Protein AF-A0A1A8JR76-F1 (afdb_monomer)

Organism: Nothobranchius kuhntae (NCBI:txid321403)

Nearest PDB structures (foldseek):
  5afw-assembly1_A  TM=9.860E-01  e=4.893E-10  Homo sapiens
  4o42-assembly1_A  TM=9.749E-01  e=1.927E-09  Homo sapiens
  2b2w-assembly1_A  TM=9.551E-01  e=1.303E-09  Homo sapiens
  8umg-assembly1_B  TM=9.591E-01  e=2.196E-09  Homo sapiens
  2b2u-assembly1_A  TM=9.539E-01  e=2.502E-09  Homo sapiens

Structure (mmCIF, N/CA/C/O backbone):
data_AF-A0A1A8JR76-F1
#
_entry.id   AF-A0A1A8JR76-F1
#
loop_
_atom_site.group_PDB
_atom_site.id
_atom_site.type_symbol
_atom_site.label_atom_id
_atom_site.label_alt_id
_atom_site.label_comp_id
_atom_site.label_asym_id
_atom_site.label_entity_id
_atom_site.label_seq_id
_atom_site.pdbx_PDB_ins_code
_atom_site.Cartn_x
_atom_site.Cartn_y
_atom_site.Cartn_z
_atom_site.occupancy
_atom_site.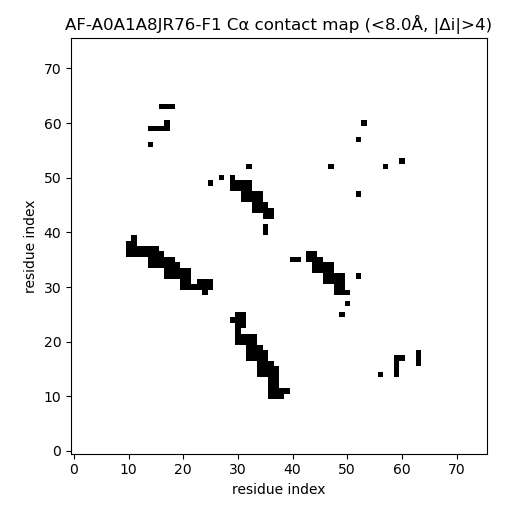B_iso_or_equiv
_atom_site.auth_seq_id
_atom_site.auth_comp_id
_atom_site.auth_asym_id
_atom_site.auth_atom_id
_atom_site.pdbx_PDB_model_num
ATOM 1 N N . GLN A 1 1 ? -13.875 4.453 26.817 1.00 62.19 1 GLN A N 1
ATOM 2 C CA . GLN A 1 1 ? -14.602 4.817 25.577 1.00 62.19 1 GLN A CA 1
ATOM 3 C C . GLN A 1 1 ? -13.654 5.409 24.542 1.00 62.19 1 GLN A C 1
ATOM 5 O O . GLN A 1 1 ? -13.773 5.029 23.390 1.00 62.19 1 GLN A O 1
ATOM 10 N N . GLU A 1 2 ? -12.705 6.261 24.945 1.00 69.12 2 GLU A N 1
ATOM 11 C CA . GLU A 1 2 ? -11.679 6.840 24.057 1.00 69.12 2 GLU A CA 1
ATOM 12 C C . GLU A 1 2 ? -10.755 5.792 23.412 1.00 69.12 2 GLU A C 1
ATOM 14 O O . GLU A 1 2 ? -10.557 5.843 22.205 1.00 69.12 2 GLU A O 1
ATOM 19 N N . GLU A 1 3 ? -10.308 4.773 24.157 1.00 74.19 3 GLU A N 1
ATOM 20 C CA . GLU A 1 3 ? -9.437 3.706 23.615 1.00 74.19 3 GLU A CA 1
ATOM 21 C C . GLU A 1 3 ? -10.031 2.997 22.382 1.00 74.19 3 GLU A C 1
ATOM 23 O O . GLU A 1 3 ? -9.329 2.726 21.416 1.00 74.19 3 GLU A O 1
ATOM 28 N N . LEU A 1 4 ? -11.351 2.774 22.362 1.00 76.88 4 LEU A N 1
ATOM 29 C CA . LEU A 1 4 ? -12.032 2.124 21.233 1.00 76.88 4 LEU A CA 1
ATOM 30 C C . LEU A 1 4 ? -12.071 3.004 19.976 1.00 76.88 4 LEU A C 1
ATOM 32 O O . LEU A 1 4 ? -12.153 2.490 18.862 1.00 76.88 4 LEU A O 1
ATOM 36 N N . ILE A 1 5 ? -12.059 4.325 20.153 1.00 76.81 5 ILE A N 1
ATOM 37 C CA . ILE A 1 5 ? -12.079 5.293 19.054 1.00 76.81 5 ILE A CA 1
ATOM 38 C C . ILE A 1 5 ? -10.675 5.408 18.449 1.00 76.81 5 ILE A C 1
ATOM 40 O O . ILE A 1 5 ? -10.541 5.416 17.226 1.00 76.81 5 ILE A O 1
ATOM 44 N N . ASP A 1 6 ? -9.635 5.412 19.281 1.00 75.25 6 ASP A N 1
ATOM 45 C CA . ASP A 1 6 ? -8.241 5.444 18.824 1.00 75.25 6 ASP A CA 1
ATOM 46 C C . ASP A 1 6 ? -7.827 4.155 18.103 1.00 75.25 6 ASP A C 1
ATOM 48 O O . ASP A 1 6 ? -7.163 4.213 17.060 1.00 75.25 6 ASP A O 1
ATOM 52 N N . ASP A 1 7 ? -8.283 2.997 18.586 1.00 75.69 7 ASP A N 1
ATOM 53 C CA . ASP A 1 7 ? -8.091 1.717 17.896 1.00 75.69 7 ASP A CA 1
ATOM 54 C C . ASP A 1 7 ? -8.744 1.726 16.509 1.00 75.69 7 ASP A C 1
ATOM 56 O O . ASP A 1 7 ? -8.165 1.243 15.531 1.00 75.69 7 ASP A O 1
ATOM 60 N N . LEU A 1 8 ? -9.939 2.311 16.399 1.00 76.06 8 LEU A N 1
ATOM 61 C CA . LEU A 1 8 ? -10.663 2.418 15.136 1.00 76.06 8 LEU A CA 1
ATOM 62 C C . LEU A 1 8 ? -9.960 3.372 14.158 1.00 76.06 8 LEU A C 1
ATOM 64 O O . LEU A 1 8 ? -9.789 3.037 12.986 1.00 76.06 8 LEU A O 1
ATOM 68 N N . HIS A 1 9 ? -9.494 4.529 14.633 1.00 76.81 9 HIS A N 1
ATOM 69 C CA . HIS A 1 9 ? -8.731 5.473 13.813 1.00 76.81 9 HIS A CA 1
ATOM 70 C C . HIS A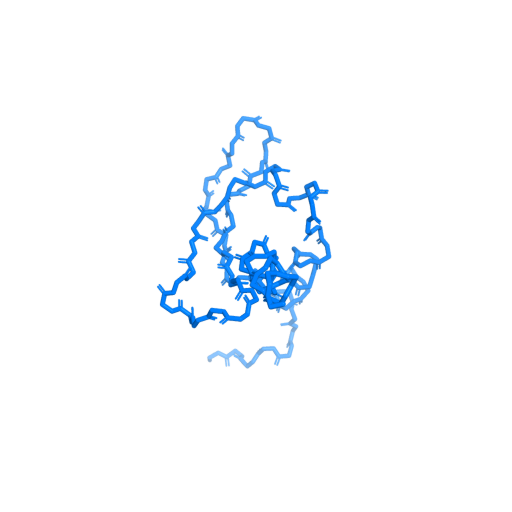 1 9 ? -7.412 4.884 13.314 1.00 76.81 9 HIS A C 1
ATOM 72 O O . HIS A 1 9 ? -7.035 5.099 12.161 1.00 76.81 9 HIS A O 1
ATOM 78 N N . SER A 1 10 ? -6.731 4.108 14.156 1.00 79.94 10 SER A N 1
ATOM 79 C CA . SER A 1 10 ? -5.483 3.440 13.788 1.00 79.94 10 SER A CA 1
ATOM 80 C C . SER A 1 10 ? -5.697 2.417 12.672 1.00 79.94 10 SER A C 1
ATOM 82 O O . SER A 1 10 ? -4.871 2.309 11.767 1.00 79.94 10 SER A O 1
ATOM 84 N N . GLN A 1 11 ? -6.831 1.708 12.677 1.00 77.56 11 GLN A N 1
ATOM 85 C CA . GLN A 1 11 ? -7.170 0.754 11.617 1.00 77.56 11 GLN A CA 1
ATOM 86 C C . GLN A 1 11 ? -7.361 1.427 10.256 1.00 77.56 11 GLN A C 1
ATOM 88 O O . GLN A 1 11 ? -6.911 0.882 9.250 1.00 77.56 11 GLN A O 1
ATOM 93 N N . TYR A 1 12 ? -7.929 2.634 10.209 1.00 83.25 12 TYR A N 1
ATOM 94 C CA . TYR A 1 12 ? -8.115 3.375 8.954 1.00 83.25 12 TYR A CA 1
ATOM 95 C C . TYR A 1 12 ? -6.802 3.817 8.289 1.00 83.25 12 TYR A C 1
ATOM 97 O O . TYR A 1 12 ? -6.818 4.267 7.147 1.00 83.25 12 TYR A O 1
ATOM 105 N N . GLN A 1 13 ? -5.664 3.661 8.971 1.00 87.94 13 GLN A N 1
ATOM 106 C CA . GLN A 1 13 ? -4.328 3.947 8.440 1.00 87.94 13 GLN A CA 1
ATOM 107 C C . GLN A 1 13 ? -3.552 2.681 8.043 1.00 87.94 13 GLN A C 1
ATOM 109 O O . GLN A 1 13 ? -2.404 2.769 7.596 1.00 87.94 13 GLN A O 1
ATOM 114 N N . LEU A 1 14 ? -4.145 1.495 8.211 1.00 95.44 14 LEU A N 1
ATOM 115 C CA . LEU A 1 14 ? -3.536 0.229 7.820 1.00 95.44 14 LEU A CA 1
ATOM 116 C C . LEU A 1 14 ? -3.948 -0.146 6.399 1.00 95.44 14 LEU A C 1
ATOM 118 O O . LEU A 1 14 ? -5.131 -0.180 6.052 1.00 95.44 14 LEU A O 1
ATOM 122 N N . VAL A 1 15 ? -2.960 -0.478 5.571 1.00 97.38 15 VAL A N 1
ATOM 123 C CA . VAL A 1 15 ? -3.214 -1.005 4.230 1.00 97.38 15 VAL A CA 1
ATOM 124 C C . VAL A 1 15 ? -3.634 -2.465 4.344 1.00 97.38 15 VAL A C 1
ATOM 126 O O . VAL A 1 15 ? -2.848 -3.320 4.743 1.00 97.38 15 VAL A O 1
ATOM 129 N N . GLU A 1 16 ? -4.863 -2.770 3.937 1.00 97.19 16 GLU A N 1
ATOM 130 C CA . GLU A 1 16 ? -5.350 -4.148 3.848 1.00 97.19 16 GLU A CA 1
ATOM 131 C C . GLU A 1 16 ? -4.911 -4.804 2.533 1.00 97.19 16 GLU A C 1
ATOM 133 O O . GLU A 1 16 ? -4.563 -5.987 2.497 1.00 97.19 16 GLU A O 1
ATOM 138 N N . ARG A 1 17 ? -4.938 -4.054 1.421 1.00 97.81 17 ARG A N 1
ATOM 139 C CA . ARG A 1 17 ? -4.606 -4.591 0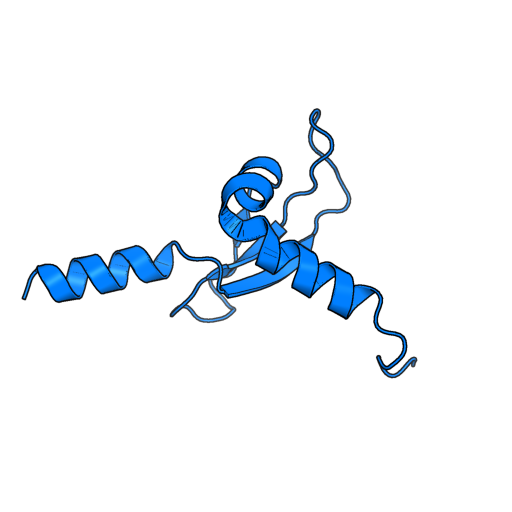.095 1.00 97.81 17 ARG A CA 1
ATOM 140 C C . ARG A 1 17 ? -4.112 -3.515 -0.867 1.00 97.81 17 ARG A C 1
ATOM 142 O O . ARG A 1 17 ? -4.719 -2.460 -0.980 1.00 97.81 17 ARG A O 1
ATOM 149 N N . ILE A 1 18 ? -3.092 -3.847 -1.658 1.00 98.44 18 ILE A N 1
ATOM 150 C CA . ILE A 1 18 ? -2.743 -3.096 -2.871 1.00 98.44 18 ILE A CA 1
ATOM 151 C C . ILE A 1 18 ? -3.576 -3.609 -4.050 1.00 98.44 18 ILE A C 1
ATOM 153 O O . ILE A 1 18 ? -3.604 -4.817 -4.319 1.00 98.44 18 ILE A O 1
ATOM 157 N N . ILE A 1 19 ? -4.274 -2.705 -4.738 1.00 97.75 19 ILE A N 1
ATOM 158 C CA . ILE A 1 19 ? -5.195 -3.041 -5.841 1.00 97.75 19 ILE A CA 1
ATOM 159 C C . ILE A 1 19 ? -4.794 -2.430 -7.186 1.00 97.75 19 ILE A C 1
ATOM 161 O O . ILE A 1 19 ? -5.372 -2.778 -8.212 1.00 97.75 19 ILE A O 1
ATOM 165 N N . GLY A 1 20 ? -3.772 -1.579 -7.200 1.00 97.81 20 GLY A N 1
ATOM 166 C CA . GLY A 1 20 ? -3.215 -0.986 -8.407 1.00 97.81 20 GLY A CA 1
ATOM 167 C C . GLY A 1 20 ? -1.850 -0.368 -8.136 1.00 97.81 20 GLY A C 1
ATOM 168 O O . GLY A 1 20 ? -1.487 -0.136 -6.982 1.00 97.81 20 GLY A O 1
ATOM 169 N N . HIS A 1 21 ? -1.105 -0.105 -9.203 1.00 98.12 21 HIS A N 1
ATOM 170 C CA . HIS A 1 21 ? 0.134 0.664 -9.163 1.00 98.12 21 HIS A CA 1
ATOM 171 C C . HIS A 1 21 ? 0.163 1.650 -10.333 1.00 98.12 21 HIS A C 1
ATOM 173 O O . HIS A 1 21 ? -0.465 1.403 -11.367 1.00 98.12 21 HIS A O 1
ATOM 179 N N . SER A 1 22 ? 0.850 2.776 -10.163 1.00 97.44 22 SER A N 1
ATOM 180 C CA . SER A 1 22 ? 1.010 3.756 -11.229 1.00 97.44 22 SER A CA 1
ATOM 181 C C . SER A 1 22 ? 2.077 3.292 -12.226 1.00 97.44 22 SER A C 1
ATOM 183 O O . SER A 1 22 ? 3.002 2.548 -11.897 1.00 97.44 22 SER A O 1
ATOM 185 N N . ASN A 1 23 ? 1.946 3.726 -13.481 1.00 95.69 23 ASN A N 1
ATOM 186 C CA . ASN A 1 23 ? 2.924 3.398 -14.526 1.00 95.69 23 ASN A CA 1
ATOM 187 C C . ASN A 1 23 ? 4.226 4.204 -14.383 1.00 95.69 23 ASN A C 1
ATOM 189 O O . ASN A 1 23 ? 5.263 3.815 -14.920 1.00 95.69 23 ASN A O 1
ATOM 193 N N . GLN A 1 24 ? 4.164 5.351 -13.704 1.00 94.88 24 GLN A N 1
ATOM 194 C CA . GLN A 1 24 ? 5.311 6.217 -13.456 1.00 94.88 24 GLN A CA 1
ATOM 195 C C . GLN A 1 24 ? 5.970 5.841 -12.133 1.00 94.88 24 GLN A C 1
ATOM 197 O O . GLN A 1 24 ? 5.307 5.410 -11.197 1.00 94.88 24 GLN A O 1
ATOM 202 N N . LYS A 1 25 ? 7.288 6.012 -12.058 1.00 95.94 25 LYS A N 1
ATOM 203 C CA . LYS A 1 25 ? 8.061 5.773 -10.840 1.00 95.94 25 LYS A CA 1
ATOM 204 C C . LYS A 1 25 ? 8.658 7.083 -10.356 1.00 95.94 25 LYS A C 1
ATOM 206 O O . LYS A 1 25 ? 9.078 7.906 -11.171 1.00 95.94 25 LYS A O 1
ATOM 211 N N . SER A 1 26 ? 8.730 7.249 -9.042 1.00 93.19 26 SER A N 1
ATOM 212 C CA . SER A 1 26 ? 9.472 8.337 -8.414 1.00 93.19 26 SER A CA 1
ATOM 213 C C . SER A 1 26 ? 10.967 8.249 -8.746 1.00 93.19 26 SER A C 1
ATOM 215 O O . SER A 1 26 ? 11.456 7.231 -9.244 1.00 93.19 26 SER A O 1
ATOM 217 N N . ALA A 1 27 ? 11.731 9.294 -8.416 1.00 92.62 27 ALA A N 1
ATOM 218 C CA . ALA A 1 27 ? 13.187 9.296 -8.592 1.00 92.62 27 ALA A CA 1
ATOM 219 C C . ALA A 1 27 ? 13.890 8.144 -7.843 1.00 92.62 27 ALA A C 1
ATOM 221 O O . ALA A 1 27 ? 14.949 7.687 -8.263 1.00 92.62 27 ALA A O 1
ATOM 222 N N . ALA A 1 28 ? 13.281 7.643 -6.763 1.00 92.00 28 ALA A N 1
ATOM 223 C CA . ALA A 1 28 ? 13.764 6.495 -6.000 1.00 92.00 28 ALA A CA 1
ATOM 224 C C . ALA A 1 28 ? 13.350 5.133 -6.601 1.00 92.00 28 ALA A C 1
ATOM 226 O O . ALA A 1 28 ? 13.683 4.091 -6.043 1.00 92.00 28 ALA A O 1
ATOM 227 N N . GLY A 1 29 ? 12.630 5.121 -7.729 1.00 96.19 29 GLY A N 1
ATOM 228 C CA . GLY A 1 29 ? 12.260 3.909 -8.463 1.00 96.19 29 GLY A CA 1
ATOM 229 C C . GLY A 1 29 ? 10.972 3.226 -7.997 1.00 96.19 29 GLY A C 1
ATOM 230 O O . GLY A 1 29 ? 10.674 2.128 -8.473 1.00 96.19 29 GLY A O 1
ATOM 231 N N . TYR A 1 30 ? 10.194 3.856 -7.114 1.00 96.81 30 TYR A N 1
ATOM 232 C CA . TYR A 1 30 ? 8.935 3.299 -6.612 1.00 96.81 30 TYR A CA 1
ATOM 233 C C . TYR A 1 30 ? 7.736 3.824 -7.414 1.00 96.81 30 TYR A C 1
ATOM 235 O O . TYR A 1 30 ? 7.662 5.036 -7.621 1.00 96.81 30 TYR A O 1
ATOM 243 N N . PRO A 1 31 ? 6.808 2.961 -7.866 1.00 97.81 31 PRO A N 1
A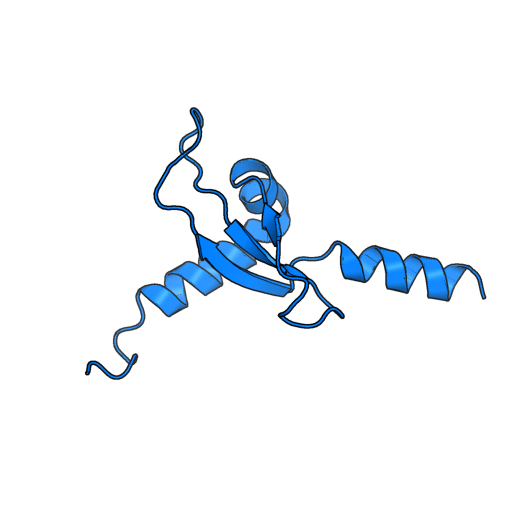TOM 244 C CA . PRO A 1 31 ? 5.501 3.411 -8.332 1.00 97.81 31 PRO A CA 1
ATOM 245 C C . PRO A 1 31 ? 4.615 3.775 -7.139 1.00 97.81 31 PRO A C 1
ATOM 247 O O . PRO A 1 31 ? 4.783 3.207 -6.061 1.00 97.81 31 PRO A O 1
ATOM 250 N N . ASP A 1 32 ? 3.637 4.648 -7.345 1.00 98.25 32 ASP A N 1
ATOM 251 C CA . ASP A 1 32 ? 2.586 4.869 -6.348 1.00 98.25 32 ASP A CA 1
ATOM 252 C C . ASP A 1 32 ? 1.641 3.672 -6.329 1.00 98.25 32 ASP A C 1
ATOM 254 O O . ASP A 1 32 ? 1.406 3.033 -7.362 1.00 98.25 32 ASP A O 1
ATOM 258 N N . TYR A 1 33 ? 1.076 3.373 -5.164 1.00 98.44 33 TYR A N 1
ATOM 259 C CA . TYR A 1 33 ? 0.171 2.242 -4.996 1.00 98.44 33 TYR A CA 1
ATOM 260 C C . TYR A 1 33 ? -1.230 2.700 -4.608 1.00 98.44 33 TYR A C 1
ATOM 262 O O . TYR A 1 33 ? -1.404 3.510 -3.702 1.00 98.44 33 TYR A O 1
ATOM 270 N N . LEU A 1 34 ? -2.240 2.126 -5.263 1.00 98.38 34 LEU A N 1
ATOM 271 C CA . LEU A 1 34 ? -3.637 2.316 -4.886 1.00 98.38 34 LEU A CA 1
ATOM 272 C C . LEU A 1 34 ? -3.962 1.380 -3.716 1.00 98.38 34 LEU A C 1
ATOM 274 O O . LEU A 1 34 ? -4.016 0.152 -3.884 1.00 98.38 34 LEU A O 1
ATOM 278 N N . CYS A 1 35 ? -4.142 1.967 -2.535 1.00 98.31 35 CYS A N 1
ATOM 279 C CA . CYS A 1 35 ? -4.318 1.265 -1.271 1.00 98.31 35 CYS A CA 1
ATOM 280 C C . CYS A 1 35 ? -5.800 1.114 -0.915 1.00 98.31 35 CYS A C 1
ATOM 282 O O . CYS A 1 35 ? -6.536 2.093 -0.836 1.00 98.31 35 CYS A O 1
ATOM 284 N N . LYS A 1 36 ? -6.223 -0.122 -0.636 1.00 98.19 36 LYS A N 1
ATOM 285 C CA . LYS A 1 36 ? -7.458 -0.428 0.091 1.00 98.19 36 LYS A CA 1
ATOM 286 C C . LYS A 1 36 ? -7.130 -0.387 1.587 1.00 98.19 36 LYS A C 1
ATOM 288 O O . LYS A 1 36 ? -6.414 -1.262 2.080 1.00 98.19 36 LYS A O 1
ATOM 293 N N . TRP A 1 37 ? -7.700 0.581 2.297 1.00 97.00 37 TRP A N 1
ATOM 294 C CA . TRP A 1 37 ? -7.598 0.737 3.751 1.00 97.00 37 TRP A CA 1
ATOM 295 C C . TRP A 1 37 ? -8.451 -0.258 4.542 1.00 97.00 37 TRP A C 1
ATOM 297 O O . TRP A 1 37 ? -9.594 -0.562 4.187 1.00 97.00 37 TRP A O 1
ATOM 307 N N . GLN A 1 38 ? -7.906 -0.767 5.642 1.00 95.69 38 GLN A N 1
ATOM 308 C CA . GLN A 1 38 ? -8.640 -1.643 6.545 1.00 95.69 38 GLN A CA 1
ATOM 309 C C . GLN A 1 38 ? -9.847 -0.906 7.142 1.00 95.69 38 GLN A C 1
ATOM 311 O O . GLN A 1 38 ? -9.762 0.253 7.534 1.00 95.69 38 GLN A O 1
ATOM 316 N N . GLY A 1 39 ? -10.999 -1.577 7.178 1.00 92.44 39 GLY A N 1
ATOM 317 C CA . GLY A 1 39 ? -12.233 -1.008 7.734 1.00 92.44 39 GLY A CA 1
ATOM 318 C C . GLY A 1 39 ? -12.950 0.027 6.855 1.00 92.44 39 GLY A C 1
ATOM 319 O O . GLY A 1 39 ? -14.066 0.407 7.199 1.00 92.44 39 GLY A O 1
ATOM 320 N N . LEU A 1 40 ? -12.383 0.436 5.711 1.00 94.44 40 LEU A N 1
ATOM 321 C CA . LEU A 1 40 ? -13.016 1.378 4.778 1.00 94.44 40 LEU A CA 1
ATOM 322 C C . LEU A 1 40 ? -13.503 0.690 3.487 1.00 94.44 40 LEU A C 1
ATOM 324 O O . LEU A 1 40 ? -12.963 -0.346 3.085 1.00 94.44 40 LEU A O 1
ATOM 328 N N . PRO A 1 41 ? -14.542 1.220 2.814 1.00 96.25 41 PRO A N 1
ATOM 329 C CA . PRO A 1 41 ? -15.015 0.668 1.548 1.00 96.25 41 PRO A CA 1
ATOM 330 C C . PRO A 1 41 ? -14.055 0.979 0.388 1.00 96.25 41 PRO A C 1
ATOM 332 O O . PRO A 1 41 ? -13.208 1.863 0.469 1.00 96.25 41 PRO A O 1
ATOM 335 N N . TYR A 1 42 ? -14.215 0.272 -0.738 1.00 96.88 42 TYR A N 1
ATOM 336 C CA . TYR A 1 42 ? -13.376 0.474 -1.931 1.00 96.88 42 TYR A CA 1
ATOM 337 C C . TYR A 1 42 ? -13.447 1.896 -2.509 1.00 96.88 42 TYR A C 1
ATOM 339 O O . TYR A 1 42 ? -12.499 2.316 -3.165 1.00 96.88 42 TYR A O 1
ATOM 347 N N . SER A 1 43 ? -14.535 2.636 -2.268 1.00 97.25 43 SER A N 1
ATOM 348 C CA . SER A 1 43 ? -14.659 4.040 -2.682 1.00 97.25 43 SER A CA 1
ATOM 349 C C . SER A 1 43 ? -13.626 4.953 -2.026 1.00 97.25 43 SER A C 1
ATOM 351 O O . SER A 1 43 ? -13.278 5.969 -2.612 1.00 97.25 43 SER A O 1
ATOM 353 N N . GLU A 1 44 ? -13.108 4.565 -0.859 1.00 96.88 44 GLU A N 1
ATOM 354 C CA . GLU A 1 44 ? -12.112 5.327 -0.101 1.00 96.88 44 GLU A CA 1
ATOM 355 C C . GLU A 1 44 ? -10.672 4.909 -0.433 1.00 96.88 44 GLU A C 1
ATOM 357 O O . GLU A 1 44 ? -9.742 5.283 0.277 1.00 96.88 44 GLU A O 1
ATOM 362 N N . CYS A 1 45 ? -10.450 4.097 -1.474 1.00 98.00 45 CYS A N 1
ATOM 363 C CA . CYS A 1 45 ? -9.084 3.772 -1.879 1.00 98.00 45 CYS A CA 1
ATOM 364 C C . CYS A 1 45 ? -8.361 5.034 -2.368 1.00 98.00 45 CYS A C 1
ATOM 366 O O . CYS A 1 45 ? -8.898 5.786 -3.183 1.00 98.00 45 CYS A O 1
ATOM 368 N N . SER A 1 46 ? -7.115 5.215 -1.938 1.00 97.62 46 SER A N 1
ATOM 369 C CA . SER A 1 46 ? -6.280 6.361 -2.310 1.00 97.62 46 SER A CA 1
ATOM 370 C C . SER A 1 46 ? -4.934 5.927 -2.883 1.00 97.62 46 SER A C 1
ATOM 372 O O . SER A 1 46 ? -4.444 4.824 -2.624 1.00 97.62 46 SER A O 1
ATOM 374 N N . TRP A 1 47 ? -4.363 6.786 -3.727 1.00 98.00 47 TRP A N 1
ATOM 375 C CA . TRP A 1 47 ? -3.010 6.623 -4.251 1.00 98.00 47 TRP A CA 1
ATOM 376 C C . TRP A 1 47 ? -2.004 7.117 -3.220 1.00 98.00 47 TRP A C 1
ATOM 378 O O . TRP A 1 47 ? -2.062 8.275 -2.817 1.00 98.00 47 TRP A O 1
ATOM 388 N N . GLU A 1 48 ? -1.078 6.247 -2.831 1.00 97.81 48 GLU A N 1
ATOM 389 C CA . GLU A 1 48 ? -0.094 6.512 -1.785 1.00 97.81 48 GLU A CA 1
ATOM 390 C C . GLU A 1 48 ? 1.337 6.378 -2.302 1.00 97.81 48 GLU A C 1
ATOM 392 O O . GLU A 1 48 ? 1.615 5.574 -3.200 1.00 97.81 48 GLU A O 1
ATOM 397 N N . ASP A 1 49 ? 2.246 7.135 -1.680 1.00 97.44 49 ASP A N 1
ATOM 398 C CA . ASP A 1 49 ? 3.667 7.153 -2.031 1.00 97.44 49 ASP A CA 1
ATOM 399 C C . ASP A 1 49 ? 4.287 5.754 -1.947 1.00 97.44 49 ASP A C 1
ATOM 401 O O . ASP A 1 49 ? 4.304 5.091 -0.901 1.00 97.44 49 ASP A O 1
ATOM 405 N N . GLY A 1 50 ? 4.858 5.321 -3.069 1.00 97.75 50 GLY A N 1
ATOM 406 C CA . GLY A 1 50 ? 5.416 3.984 -3.206 1.00 97.75 50 GLY A CA 1
ATOM 407 C C . GLY A 1 50 ? 6.526 3.644 -2.219 1.00 97.75 50 GLY A C 1
ATOM 408 O O . GLY A 1 50 ? 6.610 2.504 -1.755 1.00 97.75 50 GLY A O 1
ATOM 409 N N . ALA A 1 51 ? 7.378 4.616 -1.883 1.00 97.75 51 ALA A N 1
ATOM 410 C CA . ALA A 1 51 ? 8.495 4.393 -0.972 1.00 97.75 51 ALA A CA 1
ATOM 411 C C . ALA A 1 51 ? 8.001 4.206 0.472 1.00 97.75 51 ALA A C 1
ATOM 413 O O . ALA A 1 51 ? 8.498 3.342 1.201 1.00 97.75 51 ALA A O 1
ATOM 414 N N . LEU A 1 52 ? 6.984 4.968 0.880 1.00 96.88 52 LEU A N 1
ATOM 415 C CA . LEU A 1 52 ? 6.345 4.835 2.183 1.00 96.88 52 LEU A CA 1
ATOM 416 C C . LEU A 1 52 ? 5.606 3.500 2.321 1.00 96.88 52 LEU A C 1
ATOM 418 O O . LEU A 1 52 ? 5.760 2.825 3.346 1.00 96.88 52 LEU A O 1
ATOM 422 N N . ILE A 1 53 ? 4.849 3.095 1.296 1.00 97.88 53 ILE A N 1
ATOM 423 C CA . ILE A 1 53 ? 4.145 1.806 1.291 1.00 97.88 53 ILE A CA 1
ATOM 424 C C . ILE A 1 53 ? 5.138 0.644 1.317 1.00 97.88 53 ILE A C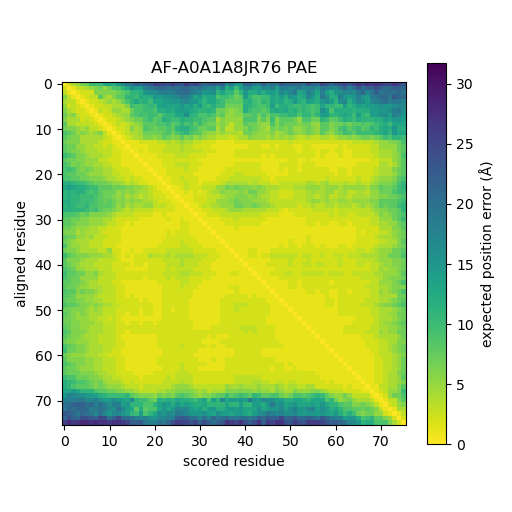 1
ATOM 426 O O . ILE A 1 53 ? 4.961 -0.272 2.118 1.00 97.88 53 ILE A O 1
ATOM 430 N N . ALA A 1 54 ? 6.222 0.699 0.539 1.00 97.31 54 ALA A N 1
ATOM 431 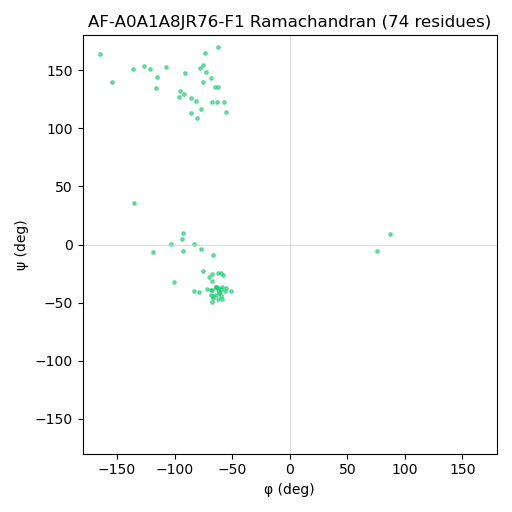C CA . ALA A 1 54 ? 7.274 -0.319 0.585 1.00 97.31 54 ALA A CA 1
ATOM 432 C C . ALA A 1 54 ? 7.918 -0.424 1.975 1.00 97.31 54 ALA A C 1
ATOM 434 O O . ALA A 1 54 ? 8.176 -1.517 2.471 1.00 97.31 54 ALA A O 1
ATOM 435 N N . LYS A 1 55 ? 8.110 0.706 2.664 1.00 97.38 55 LYS A N 1
ATOM 436 C CA . LYS A 1 55 ? 8.682 0.714 4.015 1.00 97.38 55 LYS A CA 1
ATOM 437 C C . LYS A 1 55 ? 7.757 0.100 5.072 1.00 97.38 55 LYS A C 1
ATOM 439 O O . LYS A 1 55 ? 8.250 -0.549 5.991 1.00 97.38 55 LYS A O 1
ATOM 444 N N . LYS A 1 56 ? 6.446 0.352 4.998 1.00 96.75 56 LYS A N 1
ATOM 445 C CA . LYS A 1 56 ? 5.486 -0.006 6.064 1.00 96.75 56 LYS A CA 1
ATOM 446 C C . LYS A 1 56 ? 4.678 -1.274 5.785 1.00 96.75 56 LYS A C 1
ATOM 448 O O . LYS A 1 56 ? 4.328 -1.986 6.719 1.00 96.75 56 LYS A O 1
ATOM 453 N N . PHE A 1 57 ? 4.385 -1.555 4.519 1.00 97.50 57 PHE A N 1
ATOM 454 C CA . PHE A 1 57 ? 3.405 -2.555 4.092 1.00 97.50 57 PHE A CA 1
ATOM 455 C C . PHE A 1 57 ? 3.934 -3.432 2.945 1.00 97.50 57 PHE A C 1
ATOM 457 O O . PHE A 1 57 ? 3.172 -3.844 2.069 1.00 97.50 57 PHE A O 1
ATOM 464 N N . GLN A 1 58 ? 5.235 -3.757 2.953 1.00 97.88 58 GLN A N 1
ATOM 465 C CA . GLN A 1 58 ? 5.889 -4.551 1.900 1.00 97.88 58 GLN A CA 1
ATOM 466 C C . GLN A 1 58 ? 5.146 -5.855 1.580 1.00 97.88 58 GLN A C 1
ATOM 468 O O . GLN A 1 58 ? 4.959 -6.194 0.415 1.00 97.88 58 GLN A O 1
ATOM 473 N N . LYS A 1 59 ? 4.624 -6.544 2.601 1.00 98.12 59 LYS A N 1
ATOM 474 C CA . LYS A 1 59 ? 3.842 -7.770 2.404 1.00 98.12 59 LYS A CA 1
ATOM 475 C C . LYS A 1 59 ? 2.641 -7.566 1.466 1.00 98.12 59 LYS A C 1
ATOM 477 O O . LYS A 1 59 ? 2.354 -8.429 0.640 1.00 98.12 59 LYS A O 1
ATOM 482 N N . CYS A 1 60 ? 1.944 -6.435 1.566 1.00 98.06 60 CYS A N 1
ATOM 483 C CA . CYS A 1 60 ? 0.789 -6.137 0.720 1.00 98.06 60 CYS A CA 1
ATOM 484 C C . CYS A 1 60 ? 1.195 -5.925 -0.749 1.00 98.06 60 CYS A C 1
ATOM 486 O O . CYS A 1 60 ? 0.417 -6.268 -1.645 1.00 98.06 60 CYS A O 1
ATOM 488 N N . ILE A 1 61 ? 2.403 -5.395 -0.990 1.00 98.12 61 ILE A N 1
ATOM 489 C CA . ILE A 1 61 ? 3.005 -5.292 -2.326 1.00 98.12 61 ILE A CA 1
ATOM 490 C C . ILE A 1 61 ? 3.326 -6.689 -2.856 1.00 98.12 61 ILE A C 1
ATOM 492 O O . ILE A 1 61 ? 2.923 -7.019 -3.969 1.00 98.12 61 ILE A O 1
ATOM 496 N N . ASP A 1 62 ? 3.994 -7.528 -2.065 1.00 98.00 62 ASP A N 1
ATOM 497 C CA . ASP A 1 62 ? 4.385 -8.879 -2.486 1.00 98.00 62 ASP A CA 1
ATOM 498 C C . ASP A 1 62 ? 3.155 -9.723 -2.850 1.00 98.00 62 ASP A C 1
ATOM 500 O O . ASP A 1 62 ? 3.106 -10.356 -3.908 1.00 98.00 62 ASP A O 1
ATOM 504 N N . ASP A 1 63 ? 2.107 -9.656 -2.023 1.00 97.75 63 ASP A N 1
ATOM 505 C CA . ASP A 1 63 ? 0.834 -10.328 -2.279 1.00 97.75 63 ASP A CA 1
ATOM 506 C C . ASP A 1 63 ? 0.169 -9.801 -3.567 1.00 97.75 63 ASP A C 1
ATOM 508 O O . ASP A 1 63 ? -0.433 -10.571 -4.317 1.00 97.75 63 ASP A O 1
ATOM 512 N N . TYR A 1 64 ? 0.272 -8.498 -3.856 1.00 97.00 64 TYR A N 1
ATOM 513 C CA . TYR A 1 64 ? -0.219 -7.909 -5.106 1.00 97.00 64 TYR A CA 1
ATOM 514 C C . TYR A 1 64 ? 0.565 -8.383 -6.328 1.00 97.00 64 TYR A C 1
ATOM 516 O O . TYR A 1 64 ? -0.042 -8.811 -7.311 1.00 97.00 64 TYR A O 1
ATOM 524 N N . MET A 1 65 ? 1.894 -8.386 -6.252 1.00 95.06 65 MET A N 1
ATOM 525 C CA . MET A 1 65 ? 2.753 -8.861 -7.334 1.00 95.06 65 MET A CA 1
ATOM 526 C C . MET A 1 65 ? 2.565 -10.355 -7.600 1.00 95.06 65 MET A C 1
ATOM 528 O O . MET A 1 65 ? 2.575 -10.773 -8.757 1.00 95.06 65 MET A O 1
ATOM 532 N N . SER A 1 66 ? 2.351 -11.154 -6.551 1.00 95.00 66 SER A N 1
ATOM 533 C CA . SER A 1 66 ? 2.024 -12.579 -6.659 1.00 95.00 66 SER A CA 1
ATOM 534 C C . SER A 1 66 ? 0.702 -12.794 -7.399 1.00 95.00 66 SER A C 1
ATOM 536 O O . SER A 1 66 ? 0.647 -13.564 -8.359 1.00 95.00 66 SER A O 1
ATOM 538 N N . ARG A 1 67 ? -0.350 -12.038 -7.040 1.00 93.00 67 ARG A N 1
ATOM 539 C CA . ARG A 1 67 ? -1.628 -12.063 -7.772 1.00 93.00 67 ARG A CA 1
ATOM 540 C C . ARG A 1 67 ? -1.442 -11.677 -9.238 1.00 93.00 67 ARG A C 1
ATOM 542 O O . ARG A 1 67 ? -1.933 -12.389 -10.104 1.00 93.00 67 ARG A O 1
ATOM 549 N N . ASN A 1 68 ? -0.714 -10.595 -9.514 1.00 88.00 68 ASN A N 1
ATOM 550 C CA . ASN A 1 68 ? -0.538 -10.071 -10.871 1.00 88.00 68 ASN A CA 1
ATOM 551 C C . ASN A 1 68 ? 0.276 -11.006 -11.787 1.00 88.00 68 ASN A C 1
ATOM 553 O O . ASN A 1 68 ? 0.112 -10.978 -13.001 1.00 88.00 68 ASN A O 1
ATOM 557 N N . GLN A 1 69 ? 1.141 -11.846 -11.212 1.00 89.00 69 GLN A N 1
ATOM 558 C CA . GLN A 1 69 ? 1.920 -12.857 -11.938 1.00 89.00 69 GLN A CA 1
ATOM 559 C C . GLN A 1 69 ? 1.237 -14.231 -11.992 1.00 89.00 69 GLN A C 1
ATOM 561 O O . GLN A 1 69 ? 1.754 -15.148 -12.638 1.00 89.00 69 GLN A O 1
ATOM 566 N N . SER A 1 70 ? 0.107 -14.409 -11.301 1.00 86.81 70 SER A N 1
ATOM 567 C CA . SER A 1 70 ? -0.550 -15.706 -11.220 1.00 86.81 70 SER A CA 1
ATOM 568 C C . SER A 1 70 ? -1.027 -16.168 -12.597 1.00 86.81 70 SER A C 1
ATOM 570 O O . SER A 1 70 ? -1.833 -15.520 -13.260 1.00 86.81 70 SER A O 1
ATOM 572 N N . LYS A 1 71 ? -0.561 -17.350 -13.007 1.00 78.06 71 LYS A N 1
ATOM 573 C CA . LYS A 1 71 ? -0.926 -17.986 -14.282 1.00 78.06 71 LYS A CA 1
ATOM 574 C C . LYS A 1 71 ? -2.310 -18.640 -14.258 1.00 78.06 71 LYS A C 1
ATOM 576 O O . LYS A 1 71 ? -2.748 -19.163 -15.274 1.00 78.06 71 LYS A O 1
ATOM 581 N N . THR A 1 72 ? -2.982 -18.645 -13.106 1.00 82.75 72 THR A N 1
ATOM 582 C CA . THR A 1 72 ? -4.348 -19.169 -12.957 1.00 82.75 72 THR A CA 1
ATOM 583 C C . THR A 1 72 ? -5.405 -18.082 -13.111 1.00 82.75 72 THR A C 1
ATOM 585 O O . THR A 1 72 ? -6.582 -18.348 -12.875 1.00 82.75 72 THR A O 1
ATOM 588 N N . ILE A 1 73 ? -5.007 -16.852 -13.455 1.00 71.25 73 ILE A N 1
ATOM 589 C CA . ILE A 1 73 ? -5.966 -15.828 -13.853 1.00 71.25 73 ILE A CA 1
ATOM 590 C C . ILE A 1 73 ? -6.570 -16.271 -15.188 1.00 71.25 73 ILE A C 1
ATOM 592 O O . ILE A 1 73 ? -5.808 -16.503 -16.129 1.00 71.25 73 ILE A O 1
ATOM 596 N N . PRO A 1 74 ? -7.905 -16.416 -15.285 1.00 77.44 74 PRO A N 1
ATOM 597 C CA . PRO A 1 74 ? -8.546 -16.747 -16.547 1.00 77.44 74 PRO A CA 1
ATOM 598 C C . PRO A 1 74 ? -8.145 -15.708 -17.597 1.00 77.44 74 PRO A C 1
ATOM 600 O O . PRO A 1 74 ? -8.464 -14.526 -17.459 1.00 77.44 74 PRO A O 1
ATOM 603 N N . SER A 1 75 ? -7.402 -16.132 -18.619 1.00 73.69 75 SER A N 1
ATOM 604 C CA . SER A 1 75 ? -7.179 -15.304 -19.798 1.00 73.69 75 SER A CA 1
ATOM 605 C C . SER A 1 75 ? -8.500 -15.172 -20.549 1.00 73.69 75 SER A C 1
ATOM 607 O O . SER A 1 75 ? -9.283 -16.123 -20.591 1.00 73.69 75 SER A O 1
ATOM 609 N N . ARG A 1 76 ? -8.748 -13.993 -21.118 1.00 57.00 76 ARG A N 1
ATOM 610 C CA . ARG A 1 76 ? -9.890 -13.780 -22.008 1.00 57.00 76 ARG A CA 1
ATOM 611 C C . ARG A 1 76 ? -9.754 -14.600 -23.287 1.00 57.00 76 ARG A C 1
ATOM 613 O O . ARG A 1 76 ? -8.605 -14.728 -23.763 1.00 57.00 76 ARG A O 1
#

Sequence (76 aa):
QEELIDDLHSQYQLVERIIGHSNQKSAAGYPDYLCKWQGLPYSECSWEDGALIAKKFQKCIDDYMSRNQSKTIPSR

Radius of gyration: 14.48 Å; Cα contacts (8 Å, |Δi|>4): 92; chains: 1; bounding box: 29×28×48 Å

InterPro domains:
  IPR000953 Chromo/chromo shadow domain [PS50013] (13-76)
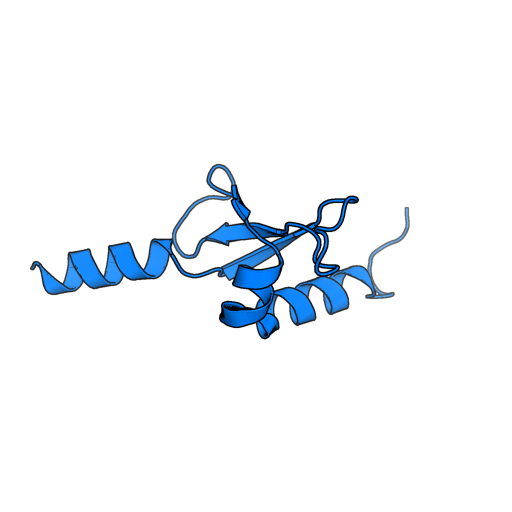  IPR000953 Chromo/chromo sha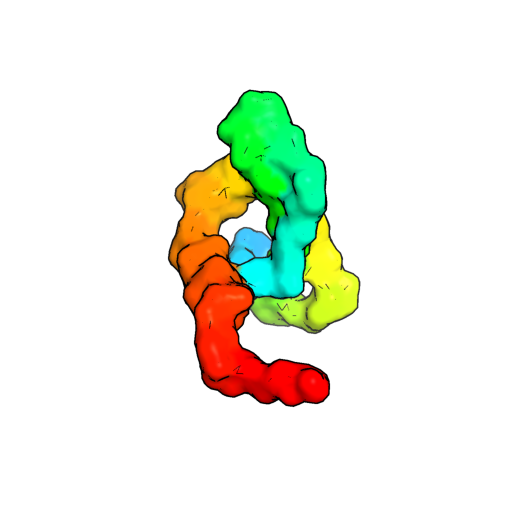dow domain [SM00298] (11-69)
  IPR016197 Chromo-like domain superfamily [SSF54160] (3-68)
  IPR023779 Chromo domain, conserved site [PS00598] (33-53)
  IPR023780 Chromo domain [PF00385] (15-67)

Secondary structure (DSSP, 8-state):
-HHHHHHHHHHTTSEEEEEEEEEEE-TTSPEEEEEEETTS-GGG-EEE-HHHHHHHHHHHHHHHHHHHH-TTS---

pLDDT: mean 91.09, std 9.95, range [57.0, 98.44]

Foldseek 3Di:
DVVVVVVVVVQQPDFPAFDDWDPDADPVGFTWTFGDGGP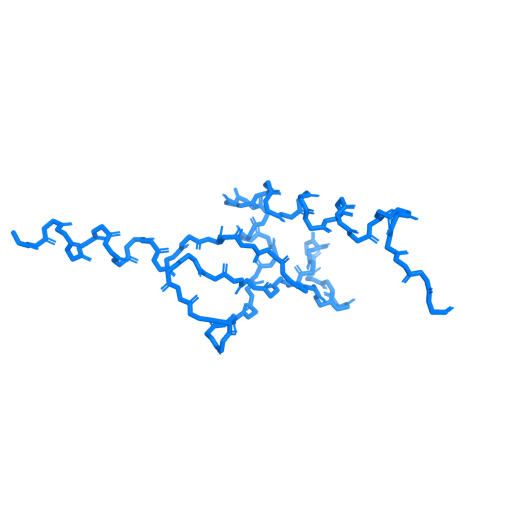DDSVPTDTHHRVVCCVPPVVRVVVVVCVVPDPPPDDD

Mean predicted aligned error: 5.19 Å

Solvent-accessible surface area (backbone atoms only — not comparable to full-atom values): 4487 Å² total; per-residue (Å²): 117,66,69,65,52,53,55,52,56,55,38,58,72,36,76,65,38,48,79,48,67,50,96,58,56,49,98,88,68,33,35,35,32,31,33,35,35,30,98,54,60,78,89,69,45,46,81,39,61,24,63,60,44,53,73,76,43,42,67,38,51,54,56,35,53,51,60,76,66,43,85,82,59,82,76,131